Protein 3CJK (pdb70)

GO terms:
  GO:0032767 copper-dependent protein binding (F, IDA)
  GO:1903136 cuprous ion binding (F, IDA)
  GO:0005515 protein binding (F, IPI)
  GO:0006878 intracellular copper ion homeostasis (P, TAS)
  GO:0006979 response to oxidative stress (P, TAS)
  GO:0005829 cytosol (C, TAS)
  GO:0005507 copper ion binding (F, IDA)
  GO:0016531 copper chaperone activity (F, IDA)
  GO:0016530 metallochaperone activity (F, TAS)
  GO:0006825 copper ion transport (P, TAS)
  GO:0032767 copper-dependent protein binding (F, IPI)

Radius of gyration: 15.93 Å; Cα contacts (8 Å, |Δi|>4): 294; chains: 2; bounding box: 45×41×21 Å

B-factor: mean 28.74, std 8.45, range [13.74, 60.52]

Solvent-accessible surface area: 7713 Å² total; per-residue (Å²): 63,65,13,19,0,35,0,60,4,79,23,40,1,8,13,90,3,0,15,75,8,0,95,179,57,25,64,30,142,68,96,38,51,57,117,82,95,70,0,28,0,75,10,156,61,57,62,102,44,0,40,55,8,0,88,110,2,42,21,105,12,50,60,92,18,104,107,131,111,40,20,1,20,0,17,1,83,38,25,83,35,111,32,1,18,145,14,0,42,104,43,0,37,158,40,102,12,18,117,98,14,133,5,28,67,168,129,102,25,0,48,0,65,3,34,65,190,94,24,63,22,112,59,0,16,73,27,0,41,84,2,3,6,53,5,74,59,114,78,106,104,57,275

CATH classification: 3.30.70.100

Organism: Homo sapiens (NCBI:txid9606)

Nearest PDB structures (foldseek):
  1fe0-assembly1_A  TM=9.983E-01  e=3.049E-11  Homo sapiens
  2k1r-assembly1_B  TM=9.731E-01  e=1.392E-11  unclassified
  1tl5-assembly1_A  TM=9.036E-01  e=2.102E-08  Homo sapiens
  5vdf-assembly3_F  TM=8.982E-01  e=2.608E-05  Saccharomyces cerevisiae S288C
  5vdf-assembly6_C  TM=8.678E-01  e=5.014E-05  Saccharomyces cerevisiae S288C

Structure (mmCIF, N/CA/C/O backbone):
data_3CJK
#
_entry.id   3CJK
#
_cell.length_a   47.707
_cell.length_b   55.274
_cell.length_c   63.241
_cell.angle_alpha   90.00
_cell.angle_beta   90.00
_cell.angle_gamma   90.00
#
_symmetry.space_group_name_H-M   'P 21 21 21'
#
loop_
_entity.id
_entity.type
_entity.pdbx_description
1 polymer 'Copper transport protein ATOX1'
2 polymer 'Copper-transporting ATPase 1'
3 non-polymer 'CADMIUM ION'
4 water water
#
loop_
_atom_site.group_PDB
_atom_site.id
_atom_site.type_symbol
_atom_site.label_atom_id
_atom_site.label_alt_id
_atom_site.label_comp_id
_atom_site.label_asym_id
_atom_site.label_entity_id
_atom_site.label_seq_id
_atom_site.pdbx_PDB_ins_code
_atom_site.Cartn_x
_atom_site.Cartn_y
_atom_site.Cartn_z
_atom_site.occupancy
_atom_site.B_iso_or_equiv
_atom_site.auth_seq_id
_atom_site.auth_comp_id
_atom_site.auth_asym_id
_atom_site.auth_atom_id
_atom_site.pdbx_PDB_model_num
ATOM 1 N N . PRO A 1 1 ? 28.285 -10.006 -11.095 1.00 38.80 2 PRO A N 1
ATOM 2 C CA . PRO A 1 1 ? 28.182 -11.178 -10.233 1.00 38.85 2 PRO A CA 1
ATOM 3 C C . PRO A 1 1 ? 26.824 -11.821 -10.388 1.00 38.46 2 PRO A C 1
ATOM 4 O O . PRO A 1 1 ? 26.008 -11.294 -11.148 1.00 38.18 2 PRO A O 1
ATOM 8 N N . LYS A 1 2 ? 26.613 -12.913 -9.644 1.00 37.86 3 LYS A N 1
ATOM 9 C CA . LYS A 1 2 ? 25.316 -13.589 -9.518 1.00 37.49 3 LYS A CA 1
ATOM 10 C C . LYS A 1 2 ? 24.812 -13.722 -8.092 1.00 36.87 3 LYS A C 1
ATOM 11 O O . LYS A 1 2 ? 25.331 -14.508 -7.234 1.00 37.55 3 LYS A O 1
ATOM 17 N N . HIS A 1 3 ? 23.860 -12.822 -7.863 1.00 35.31 4 HIS A N 1
ATOM 18 C CA . HIS A 1 3 ? 23.317 -12.416 -6.610 1.00 33.91 4 HIS A CA 1
ATOM 19 C C . HIS A 1 3 ? 22.020 -13.241 -6.397 1.00 32.71 4 HIS A C 1
ATOM 20 O O . HIS A 1 3 ? 21.079 -13.114 -7.179 1.00 30.82 4 HIS A O 1
ATOM 27 N N . GLU A 1 4 ? 21.952 -14.020 -5.328 1.00 30.00 5 GLU A N 1
ATOM 28 C CA . GLU A 1 4 ? 20.696 -14.660 -4.971 1.00 27.65 5 GLU A CA 1
ATOM 29 C C . GLU A 1 4 ? 19.879 -13.797 -4.034 1.00 27.31 5 GLU A C 1
ATOM 30 O O . GLU A 1 4 ? 20.397 -13.327 -3.006 1.00 27.36 5 GLU A O 1
ATOM 36 N N . PHE A 1 5 ? 18.599 -13.625 -4.383 1.00 22.82 6 PHE A N 1
ATOM 37 C CA . PHE A 1 5 ? 17.583 -13.057 -3.532 1.00 23.05 6 PHE A CA 1
ATOM 38 C C . PHE A 1 5 ? 16.406 -13.908 -3.218 1.00 22.45 6 PHE A C 1
ATOM 39 O O . PHE A 1 5 ? 15.919 -14.784 -4.017 1.00 21.31 6 PHE A O 1
ATOM 47 N N . SER A 1 6 ? 15.830 -13.573 -2.082 1.00 20.64 7 SER A N 1
ATOM 48 C CA . SER A 1 6 ? 14.549 -14.060 -1.665 1.00 20.10 7 SER A CA 1
ATOM 49 C C . SER A 1 6 ? 13.416 -13.043 -2.039 1.00 20.88 7 SER A C 1
ATOM 50 O O . SER A 1 6 ? 13.526 -11.897 -1.673 1.00 19.89 7 SER A O 1
ATOM 53 N N . VAL A 1 7 ? 12.352 -13.467 -2.723 1.00 21.28 8 VAL A N 1
ATOM 54 C CA . VAL A 1 7 ? 11.186 -12.632 -2.972 1.00 22.35 8 VAL A CA 1
ATOM 55 C C . VAL A 1 7 ? 9.906 -13.397 -2.659 1.00 22.33 8 VAL A C 1
ATOM 56 O O . VAL A 1 7 ? 9.666 -14.518 -3.147 1.00 22.96 8 VAL A O 1
ATOM 60 N N . ASP A 1 8 ? 9.037 -12.779 -1.857 1.00 22.27 9 ASP A N 1
ATOM 61 C CA . ASP A 1 8 ? 7.749 -13.337 -1.543 1.00 23.61 9 ASP A CA 1
ATOM 62 C C . ASP A 1 8 ? 6.774 -13.407 -2.724 1.00 22.41 9 ASP A C 1
ATOM 63 O O . ASP A 1 8 ? 5.846 -12.561 -2.853 1.00 20.80 9 ASP A O 1
ATOM 68 N N . MET A 1 9 ? 7.011 -14.394 -3.582 1.00 23.03 10 MET A N 1
ATOM 69 C CA . MET A 1 9 ? 6.158 -14.589 -4.779 1.00 23.29 10 MET A CA 1
ATOM 70 C C . MET A 1 9 ? 5.236 -15.678 -4.452 1.00 23.16 10 MET A C 1
ATOM 71 O O . MET A 1 9 ? 5.570 -16.867 -4.266 1.00 20.06 10 MET A O 1
ATOM 76 N N . THR A 1 10 ? 4.020 -15.256 -4.440 1.00 25.75 11 THR A N 1
ATOM 77 C CA . THR A 1 10 ? 3.008 -16.004 -4.036 1.00 24.98 11 THR A CA 1
ATOM 78 C C . THR A 1 10 ? 2.447 -16.852 -5.158 1.00 26.87 11 THR A C 1
ATOM 79 O O . THR A 1 10 ? 2.007 -17.957 -4.878 1.00 29.13 11 THR A O 1
ATOM 83 N N . CYS A 1 11 ? 2.415 -16.340 -6.402 1.00 22.65 12 CYS A N 1
ATOM 84 C CA . CYS A 1 11 ? 1.743 -16.927 -7.514 1.00 20.57 12 CYS A CA 1
ATOM 85 C C . CYS A 1 11 ? 2.503 -16.593 -8.830 1.00 20.45 12 CYS A C 1
ATOM 86 O O . CYS A 1 11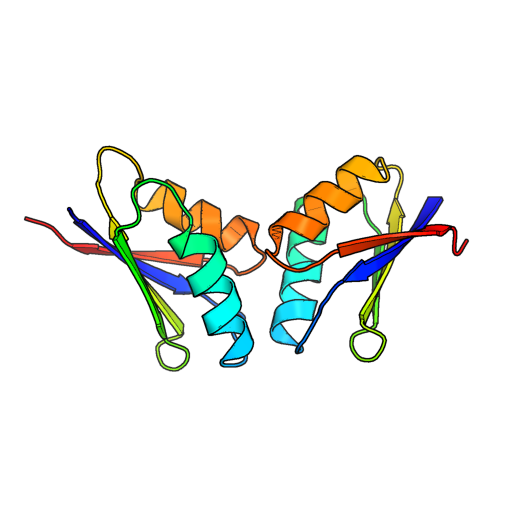 ? 3.455 -15.844 -8.791 1.00 21.43 12 CYS A O 1
ATOM 89 N N . GLY A 1 12 ? 2.022 -17.100 -9.971 1.00 21.59 13 GLY A N 1
ATOM 90 C CA . GLY A 1 12 ? 2.674 -16.830 -11.310 1.00 21.22 13 GLY A CA 1
ATOM 91 C C . GLY A 1 12 ? 2.563 -15.375 -11.713 1.00 22.07 13 GLY A C 1
ATOM 92 O O . GLY A 1 12 ? 3.443 -14.855 -12.406 1.00 22.16 13 GLY A O 1
ATOM 93 N N . GLY A 1 13 ? 1.488 -14.722 -11.282 1.00 21.55 14 GLY A N 1
ATOM 94 C CA . GLY A 1 13 ? 1.311 -13.294 -11.590 1.00 20.88 14 GLY A CA 1
ATOM 95 C C . GLY A 1 13 ? 2.433 -12.472 -10.941 1.00 20.43 14 GLY A C 1
ATOM 96 O O . GLY A 1 13 ? 3.031 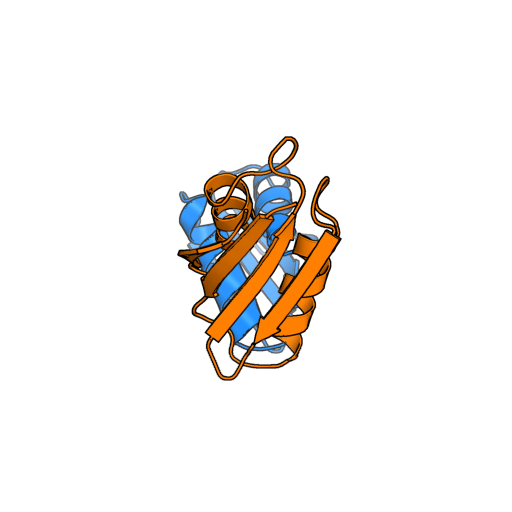-11.522 -11.564 1.00 19.74 14 GLY A O 1
ATOM 97 N N . CYS A 1 14 ? 2.695 -12.779 -9.684 1.00 19.01 15 CYS A N 1
ATOM 98 C CA . CYS A 1 14 ? 3.729 -12.055 -8.956 1.00 19.55 15 CYS A CA 1
ATOM 99 C C . CYS A 1 14 ? 5.109 -12.346 -9.572 1.00 18.07 15 CYS A C 1
ATOM 100 O O . CYS A 1 14 ? 5.945 -11.446 -9.693 1.00 17.26 15 CYS A O 1
ATOM 103 N N . ALA A 1 15 ? 5.366 -13.613 -9.922 1.00 17.60 16 ALA A N 1
ATOM 104 C CA . ALA A 1 15 ? 6.681 -13.996 -10.541 1.00 16.99 16 ALA A CA 1
ATOM 105 C C . ALA A 1 15 ? 6.873 -13.206 -11.849 1.00 18.16 16 ALA A C 1
ATOM 106 O O . ALA A 1 15 ? 7.984 -12.752 -12.205 1.00 17.54 16 ALA A O 1
ATOM 108 N N . GLU A 1 16 ? 5.774 -13.046 -12.604 1.00 18.70 17 GLU A N 1
ATOM 109 C CA . GLU A 1 16 ? 5.839 -12.301 -13.858 1.00 19.36 17 GLU A CA 1
ATOM 110 C C . GLU A 1 16 ? 6.118 -10.825 -13.635 1.00 19.26 17 GLU A C 1
ATOM 111 O O . GLU A 1 16 ? 6.921 -10.233 -14.406 1.00 20.45 17 GLU A O 1
ATOM 117 N N . ALA A 1 17 ? 5.562 -10.259 -12.555 1.00 16.49 18 ALA A N 1
ATOM 118 C CA . ALA A 1 17 ? 5.768 -8.879 -12.113 1.00 15.88 18 ALA A CA 1
ATOM 119 C C . ALA A 1 17 ? 7.273 -8.695 -11.830 1.00 17.38 18 ALA A C 1
ATOM 120 O O . ALA A 1 17 ? 7.898 -7.673 -12.223 1.00 16.95 18 ALA A O 1
ATOM 122 N N . VAL A 1 18 ? 7.873 -9.644 -11.13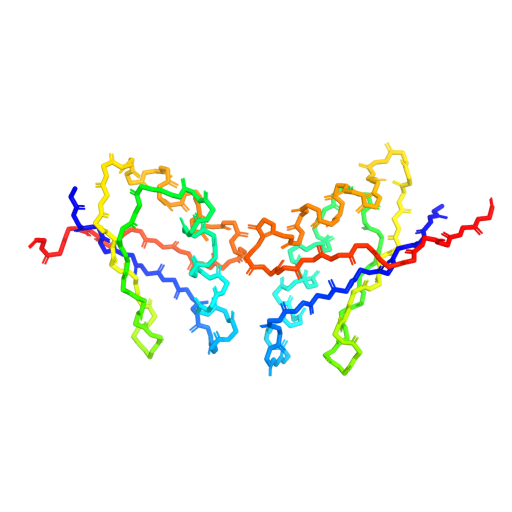7 1.00 16.44 19 VAL A N 1
ATOM 123 C CA . VAL A 1 18 ? 9.321 -9.578 -10.878 1.00 17.59 19 VAL A CA 1
ATOM 124 C C . VAL A 1 18 ? 10.104 -9.581 -12.194 1.00 18.38 19 VAL A C 1
ATOM 125 O O . VAL A 1 18 ? 11.080 -8.829 -12.355 1.00 20.36 19 VAL A O 1
ATOM 129 N N . SER A 1 19 ? 9.678 -10.413 -13.166 1.00 19.83 20 SER A N 1
ATOM 130 C CA . SER A 1 19 ? 10.299 -10.463 -14.489 1.00 21.85 20 SER A CA 1
ATOM 131 C C . SER A 1 19 ? 10.334 -9.065 -15.092 1.00 23.09 20 SER A C 1
ATOM 132 O O . SER A 1 19 ? 11.380 -8.614 -15.626 1.00 20.89 20 SER A O 1
ATOM 135 N N . ARG A 1 20 ? 9.176 -8.378 -15.011 1.00 21.96 21 ARG A N 1
ATOM 136 C CA . ARG A 1 20 ? 9.019 -7.067 -15.680 1.00 23.57 21 ARG A CA 1
ATOM 137 C C . ARG A 1 20 ? 9.804 -5.970 -14.982 1.00 24.13 21 ARG A C 1
ATOM 138 O O . ARG A 1 20 ? 10.376 -5.067 -15.671 1.00 25.85 21 ARG A O 1
ATOM 146 N N . VAL A 1 21 ? 9.806 -5.950 -13.649 1.00 20.56 22 VAL A N 1
ATOM 147 C CA . VAL A 1 21 ? 10.615 -4.917 -12.970 1.00 22.13 22 VAL A CA 1
ATOM 148 C C . VAL A 1 21 ? 12.099 -5.098 -13.327 1.00 22.06 22 VAL A C 1
ATOM 149 O O . VAL A 1 21 ? 12.821 -4.095 -13.533 1.00 23.57 22 VAL A O 1
ATOM 153 N N . LEU A 1 22 ? 12.553 -6.332 -13.430 1.00 22.78 23 LEU A N 1
ATOM 154 C CA . LEU A 1 22 ? 13.971 -6.570 -13.763 1.00 25.03 23 LEU A CA 1
ATOM 155 C C . LEU A 1 22 ? 14.222 -6.173 -15.197 1.00 28.17 23 LEU A C 1
ATOM 156 O O . LEU A 1 22 ? 15.266 -5.539 -15.539 1.00 28.80 23 LEU A O 1
ATOM 161 N N . ASN A 1 23 ? 13.318 -6.623 -16.067 1.00 29.37 24 ASN A N 1
ATOM 162 C CA . ASN A 1 23 ? 13.298 -6.127 -17.444 1.00 32.89 24 ASN A CA 1
ATOM 163 C C . ASN A 1 23 ? 13.409 -4.617 -17.638 1.00 32.63 24 ASN A C 1
ATOM 164 O O . ASN A 1 23 ? 14.216 -4.180 -18.483 1.00 33.98 24 ASN A O 1
ATOM 169 N N . LYS A 1 24 ? 12.572 -3.835 -16.947 1.00 31.37 25 LYS A N 1
ATOM 170 C CA . LYS A 1 24 ? 12.657 -2.406 -17.044 1.00 33.04 25 LYS A CA 1
ATOM 171 C C . LYS A 1 24 ? 14.070 -1.953 -16.697 1.00 34.16 25 LYS A C 1
ATOM 172 O O . LYS A 1 24 ? 14.637 -1.142 -17.441 1.00 34.51 25 LYS A O 1
ATOM 178 N N . LEU A 1 25 ? 14.599 -2.415 -15.551 1.00 31.85 26 LEU A N 1
ATOM 179 C CA . LEU A 1 25 ? 15.940 -1.998 -15.087 1.00 30.91 26 LEU A CA 1
ATOM 180 C C . LEU A 1 25 ? 16.982 -2.285 -16.166 1.00 31.89 26 LEU A C 1
ATOM 181 O O . LEU A 1 25 ? 17.848 -1.421 -16.471 1.00 31.95 26 LEU A O 1
ATOM 186 N N . GLY A 1 26 ? 16.910 -3.470 -16.784 1.00 31.03 27 GLY A N 1
ATOM 187 C CA . GLY A 1 26 ? 17.853 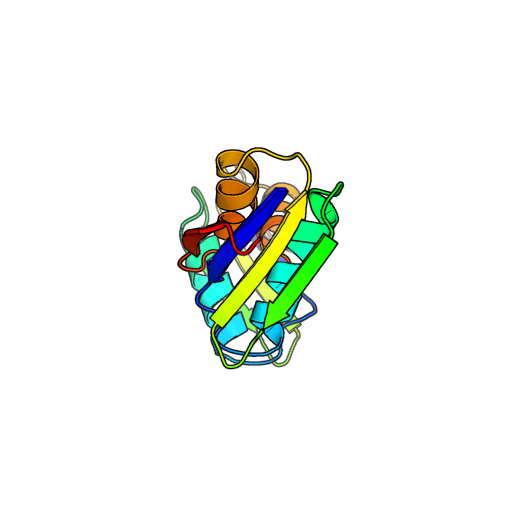-3.824 -17.833 1.00 30.96 27 GLY A CA 1
ATOM 188 C C . GLY A 1 26 ? 19.262 -4.112 -17.291 1.00 30.00 27 GLY A C 1
ATOM 189 O O . GLY A 1 26 ? 19.506 -3.960 -16.115 1.00 30.61 27 GLY A O 1
ATOM 190 N N . GLY A 1 27 ? 20.136 -4.600 -18.165 1.00 30.22 28 GLY A N 1
ATOM 191 C CA . GLY A 1 27 ? 21.462 -5.078 -17.764 1.00 29.91 28 GLY A CA 1
ATOM 192 C C . GLY A 1 27 ? 21.398 -6.186 -16.708 1.00 29.65 28 GLY A C 1
ATOM 193 O O . GLY A 1 27 ? 22.258 -6.267 -15.796 1.00 28.84 28 GLY A O 1
ATOM 194 N N . VAL A 1 28 ? 20.374 -7.051 -16.797 1.00 27.20 29 VAL A N 1
ATOM 195 C CA . VAL A 1 28 ? 20.251 -8.196 -15.829 1.00 26.00 29 VAL A CA 1
ATOM 196 C C . VAL A 1 28 ? 19.948 -9.492 -16.566 1.00 25.91 29 VAL A C 1
ATOM 197 O O . VAL A 1 28 ? 19.271 -9.470 -17.570 1.00 26.53 29 VAL A O 1
ATOM 201 N N . LYS A 1 29 ? 20.435 -10.624 -16.071 1.00 25.09 30 LYS A N 1
ATOM 202 C CA . LYS A 1 29 ? 20.025 -11.913 -16.639 1.00 25.98 30 LYS A CA 1
ATOM 203 C C . LYS A 1 29 ? 19.467 -12.584 -15.383 1.00 24.54 30 LYS A C 1
ATOM 204 O O . LYS A 1 29 ? 20.101 -12.500 -14.345 1.00 25.92 30 LYS A O 1
ATOM 210 N N . TYR A 1 30 ? 18.266 -13.148 -15.450 1.00 23.52 31 TYR A N 1
ATOM 211 C CA . TYR A 1 30 ? 17.655 -13.665 -14.208 1.00 21.25 31 TYR A CA 1
ATOM 212 C C . TYR A 1 30 ? 16.997 -15.029 -14.392 1.00 21.67 31 TYR A C 1
ATOM 213 O O . TYR A 1 30 ? 16.693 -15.461 -15.514 1.00 20.43 31 TYR A O 1
ATOM 222 N N . ASP A 1 31 ? 16.848 -15.709 -13.248 1.00 20.83 32 ASP A N 1
ATOM 223 C CA . ASP A 1 31 ? 16.097 -16.974 -13.181 1.00 21.67 32 ASP A CA 1
ATOM 224 C C . ASP A 1 31 ? 15.279 -16.906 -11.927 1.00 19.90 32 ASP A C 1
ATOM 225 O O . ASP A 1 31 ? 15.841 -16.819 -10.787 1.00 20.74 32 ASP A O 1
ATOM 230 N N . ILE A 1 32 ? 13.960 -16.852 -12.111 1.00 17.94 33 ILE A N 1
ATOM 231 C CA . ILE A 1 32 ? 13.057 -16.701 -11.014 1.00 18.33 33 ILE A CA 1
ATOM 232 C C . ILE A 1 32 ? 12.576 -18.090 -10.723 1.00 18.18 33 ILE A C 1
ATOM 233 O O . ILE A 1 32 ? 12.098 -18.757 -11.645 1.00 17.13 33 ILE A O 1
ATOM 238 N N . ASP A 1 33 ? 12.733 -18.527 -9.486 1.00 16.78 34 ASP A N 1
ATOM 239 C CA . ASP A 1 33 ? 12.273 -19.915 -9.113 1.00 17.41 34 ASP A CA 1
ATOM 240 C C . ASP A 1 33 ? 11.024 -19.692 -8.217 1.00 16.86 34 ASP A C 1
ATOM 241 O O . ASP A 1 33 ? 11.092 -19.159 -7.064 1.00 17.01 34 ASP A O 1
ATOM 246 N N . LEU A 1 34 ? 9.842 -19.938 -8.787 1.00 15.89 35 LEU A N 1
ATOM 247 C CA . LEU A 1 34 ? 8.613 -19.604 -8.109 1.00 17.23 35 LEU A CA 1
ATOM 248 C C . LEU A 1 34 ? 8.331 -20.472 -6.868 1.00 19.40 35 LEU A C 1
ATOM 249 O O . LEU A 1 34 ? 8.037 -19.951 -5.790 1.00 19.73 35 LEU A O 1
ATOM 254 N N . PRO A 1 35 ? 8.404 -21.779 -7.012 1.00 19.05 36 PRO A N 1
ATOM 255 C CA . PRO A 1 35 ? 8.154 -22.630 -5.812 1.00 20.84 36 PRO A CA 1
ATOM 256 C C . PRO A 1 35 ? 9.173 -22.335 -4.631 1.00 21.28 36 PRO A C 1
ATOM 257 O O . PRO A 1 35 ? 8.812 -22.414 -3.463 1.00 23.68 36 PRO A O 1
ATOM 261 N N . ASN A 1 36 ? 10.425 -22.047 -4.916 1.00 20.89 37 ASN A N 1
ATOM 262 C CA . ASN A 1 36 ? 11.388 -21.792 -3.834 1.00 22.01 37 ASN A CA 1
ATOM 263 C C . ASN A 1 36 ? 11.465 -20.288 -3.458 1.00 21.45 37 ASN A C 1
ATOM 264 O O . ASN A 1 36 ? 12.273 -19.880 -2.588 1.00 22.15 37 ASN A O 1
ATOM 269 N N . LYS A 1 37 ? 10.653 -19.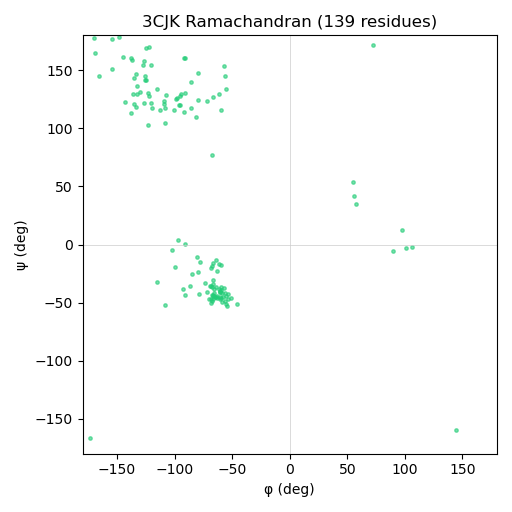461 -4.140 1.00 20.35 38 LYS A N 1
ATOM 270 C CA . LYS A 1 37 ? 10.545 -18.026 -3.779 1.00 20.25 38 LYS A CA 1
ATOM 271 C C . LYS A 1 37 ? 11.929 -17.381 -3.800 1.00 20.51 38 LYS A C 1
ATOM 272 O O . LYS A 1 37 ? 12.247 -16.578 -2.923 1.00 19.53 38 LYS A O 1
ATOM 278 N N . LYS A 1 38 ? 12.719 -17.734 -4.831 1.00 19.07 39 LYS A N 1
ATOM 279 C CA . LYS A 1 38 ? 14.036 -17.174 -5.066 1.00 20.84 39 LYS A CA 1
ATOM 280 C C . LYS A 1 38 ? 14.220 -16.610 -6.483 1.00 20.88 39 LYS A C 1
ATOM 281 O O . LYS A 1 38 ? 13.515 -16.970 -7.439 1.00 19.04 39 LYS A O 1
ATOM 287 N N . VAL A 1 39 ? 15.179 -15.720 -6.613 1.00 19.24 40 VAL A N 1
ATOM 288 C CA . VAL A 1 39 ? 15.532 -15.074 -7.875 1.00 19.44 40 VAL A CA 1
ATOM 289 C C . VAL A 1 39 ? 17.047 -14.903 -7.916 1.00 19.63 40 VAL A C 1
ATOM 290 O O . VAL A 1 39 ? 17.655 -14.376 -6.958 1.00 20.35 40 VAL A O 1
ATOM 294 N N . CYS A 1 40 ? 17.652 -15.459 -8.933 1.00 20.59 41 CYS A N 1
ATOM 295 C CA . CYS A 1 40 ? 19.091 -15.397 -9.099 1.00 22.42 41 CYS A CA 1
ATOM 296 C C . CYS A 1 40 ? 19.348 -14.434 -10.233 1.00 22.84 41 CYS A C 1
ATOM 297 O O . CYS A 1 40 ? 18.770 -14.586 -11.328 1.00 22.95 41 CYS A O 1
ATOM 300 N N . ILE A 1 41 ? 20.234 -13.453 -9.987 1.00 24.20 42 ILE A N 1
ATOM 301 C CA . ILE A 1 41 ? 20.542 -12.398 -10.961 1.00 25.22 42 ILE A CA 1
ATOM 302 C C . ILE A 1 41 ? 22.045 -12.240 -11.284 1.00 27.87 42 ILE A C 1
ATOM 303 O O . ILE A 1 41 ? 22.888 -12.057 -10.393 1.00 27.90 42 ILE A O 1
ATOM 308 N N . GLU A 1 42 ? 22.362 -12.390 -12.557 1.00 29.45 43 GLU A N 1
ATOM 309 C CA . GLU A 1 42 ? 23.666 -12.075 -13.084 1.00 32.20 43 GLU A CA 1
ATOM 310 C C . GLU A 1 42 ? 23.627 -10.672 -13.642 1.00 32.07 43 GLU A C 1
ATOM 311 O O . GLU A 1 42 ? 22.838 -10.390 -14.530 1.00 32.32 43 GLU A O 1
ATOM 317 N N . SER A 1 43 ? 24.466 -9.786 -13.105 1.00 31.96 44 SER A N 1
ATOM 318 C CA . SER A 1 43 ? 24.418 -8.364 -13.455 1.00 31.12 44 SER A CA 1
ATOM 319 C C . SER A 1 43 ? 25.625 -7.626 -12.909 1.00 33.12 44 SER A C 1
ATOM 320 O O . SER A 1 43 ? 26.315 -8.107 -12.005 1.00 32.04 44 SER A O 1
ATOM 323 N N . GLU A 1 44 ? 25.852 -6.426 -13.410 1.00 33.85 45 GLU A N 1
ATOM 324 C CA . GLU A 1 44 ? 26.896 -5.616 -12.780 1.00 36.34 45 GLU A CA 1
ATOM 325 C C . GLU A 1 44 ? 26.305 -4.557 -11.891 1.00 36.33 45 GLU A C 1
ATOM 326 O O . GLU A 1 44 ? 27.020 -3.826 -11.178 1.00 37.14 45 GLU A O 1
ATOM 332 N N . HIS A 1 45 ? 24.974 -4.467 -11.896 1.00 35.89 46 HIS A N 1
ATOM 333 C CA . HIS A 1 45 ? 24.320 -3.604 -10.946 1.00 35.87 46 HIS A CA 1
ATOM 334 C C . HIS A 1 45 ? 24.648 -3.914 -9.486 1.00 37.09 46 HIS A C 1
ATOM 335 O O . HIS A 1 45 ? 24.890 -5.080 -9.105 1.00 36.55 46 HIS A O 1
ATOM 342 N N . SER A 1 46 ? 24.546 -2.869 -8.654 1.00 37.03 47 SER A N 1
ATOM 343 C CA . SER A 1 46 ? 24.733 -2.940 -7.212 1.00 37.72 47 SER A CA 1
ATOM 344 C C . SER A 1 46 ? 23.773 -3.969 -6.637 1.00 38.40 47 SER A C 1
ATOM 345 O O . SER A 1 46 ? 22.615 -4.075 -7.097 1.00 38.12 47 SER A O 1
ATOM 348 N N . MET A 1 47 ? 24.188 -4.696 -5.608 1.00 38.00 48 MET A N 1
ATOM 349 C CA . MET A 1 47 ? 23.155 -5.421 -4.861 1.00 38.47 48 MET A CA 1
ATOM 350 C C . MET A 1 47 ? 22.052 -4.402 -4.509 1.00 38.57 48 MET A C 1
ATOM 351 O O . MET A 1 47 ? 20.859 -4.663 -4.760 1.00 36.58 48 MET A O 1
ATOM 356 N N . ASP A 1 48 ? 22.433 -3.216 -4.012 1.00 37.11 49 ASP A N 1
ATOM 357 C CA . ASP A 1 48 ? 21.401 -2.234 -3.625 1.00 36.71 49 ASP A CA 1
ATOM 358 C C . ASP A 1 48 ? 20.471 -1.764 -4.774 1.00 35.04 49 ASP A C 1
ATOM 359 O O . ASP A 1 48 ? 19.263 -1.637 -4.565 1.00 35.01 49 ASP A O 1
ATOM 364 N N . THR A 1 49 ? 21.001 -1.535 -5.964 1.00 32.83 50 THR A N 1
ATOM 365 C CA . THR A 1 49 ? 20.128 -1.252 -7.121 1.00 32.01 50 THR A CA 1
ATOM 366 C C . THR A 1 49 ? 19.190 -2.462 -7.292 1.00 31.03 50 THR A C 1
ATOM 367 O O . THR A 1 49 ? 17.948 -2.310 -7.337 1.00 27.73 50 THR A O 1
ATOM 371 N N . LEU A 1 50 ? 19.774 -3.665 -7.305 1.00 28.24 51 LEU A N 1
ATOM 372 C CA . LEU A 1 50 ? 18.944 -4.859 -7.543 1.00 27.82 51 LEU A CA 1
ATOM 373 C C . LEU A 1 50 ? 17.867 -4.987 -6.485 1.00 27.26 51 LEU A C 1
ATOM 374 O O . LEU A 1 50 ? 16.691 -5.251 -6.804 1.00 26.86 51 LEU A O 1
ATOM 379 N N . LEU A 1 51 ? 18.230 -4.823 -5.217 1.00 27.17 52 LEU A N 1
ATOM 380 C CA . LEU A 1 51 ? 17.279 -4.842 -4.141 1.00 29.09 52 LEU A CA 1
ATOM 381 C C . LEU A 1 51 ? 16.145 -3.782 -4.244 1.00 30.01 52 LEU A C 1
ATOM 382 O O . LEU A 1 51 ? 14.957 -4.074 -3.989 1.00 28.44 52 LEU A O 1
ATOM 387 N N . ALA A 1 52 ? 16.513 -2.542 -4.577 1.00 28.51 53 ALA A N 1
ATOM 388 C CA . ALA A 1 52 ? 15.494 -1.466 -4.695 1.00 28.52 53 ALA A CA 1
ATOM 389 C C . ALA A 1 52 ? 14.526 -1.816 -5.816 1.00 25.77 53 ALA A C 1
ATOM 390 O O . ALA A 1 52 ? 13.318 -1.636 -5.651 1.00 25.82 53 ALA A O 1
ATOM 392 N N . THR A 1 53 ? 15.083 -2.270 -6.930 1.00 25.41 54 THR A N 1
ATOM 393 C CA . THR A 1 53 ? 14.328 -2.740 -8.141 1.00 24.60 54 THR A CA 1
ATOM 394 C C . THR A 1 53 ? 13.320 -3.831 -7.771 1.00 24.51 54 THR A C 1
ATOM 395 O O . THR A 1 53 ? 12.131 -3.738 -8.108 1.00 21.15 54 THR A O 1
ATOM 399 N N . LEU A 1 54 ? 13.796 -4.879 -7.093 1.00 22.14 55 LEU A N 1
ATOM 400 C CA . LEU A 1 54 ? 12.881 -5.909 -6.710 1.00 22.45 55 LEU A CA 1
ATOM 401 C C . LEU A 1 54 ? 11.824 -5.448 -5.734 1.00 21.36 55 LEU A C 1
ATOM 402 O O . LEU A 1 54 ? 10.703 -5.838 -5.867 1.00 22.35 55 LEU A O 1
ATOM 407 N N . LYS A 1 55 ? 12.128 -4.547 -4.778 1.00 21.49 56 LYS A N 1
ATOM 408 C CA . LYS A 1 55 ? 11.140 -4.063 -3.867 1.00 21.67 56 LYS A CA 1
ATOM 409 C C . LYS A 1 55 ? 10.003 -3.203 -4.491 1.00 20.29 56 LYS A C 1
ATOM 410 O O . LYS A 1 55 ? 9.010 -2.963 -3.848 1.00 21.45 56 LYS A O 1
ATOM 416 N N . LYS A 1 56 ? 10.196 -2.725 -5.681 1.00 21.14 57 LYS A N 1
ATOM 417 C CA . LYS A 1 56 ? 9.114 -1.976 -6.351 1.00 21.52 57 LYS A CA 1
ATOM 418 C C . LYS A 1 56 ? 7.895 -2.846 -6.636 1.00 21.99 57 LYS A C 1
ATOM 419 O O . LYS A 1 56 ? 6.812 -2.323 -6.929 1.00 20.99 57 LYS A O 1
ATOM 425 N N . THR A 1 57 ? 8.056 -4.161 -6.513 1.00 20.45 58 THR A N 1
ATOM 426 C CA . THR A 1 57 ? 6.871 -5.009 -6.610 1.00 20.43 58 THR A CA 1
ATOM 427 C C . THR A 1 57 ? 5.937 -4.830 -5.439 1.00 19.53 58 THR A C 1
ATOM 428 O O . THR A 1 57 ? 4.786 -5.242 -5.523 1.00 21.09 58 THR A O 1
ATOM 432 N N . GLY A 1 58 ? 6.405 -4.303 -4.299 1.00 20.57 59 GLY A N 1
ATOM 433 C CA . GLY A 1 58 ? 5.575 -4.303 -3.072 1.00 21.34 59 GLY A CA 1
ATOM 434 C C . GLY A 1 58 ? 5.746 -5.536 -2.193 1.00 22.47 59 GLY A C 1
ATOM 435 O O . GLY A 1 58 ? 5.169 -5.627 -1.100 1.00 22.68 59 GLY A O 1
ATOM 436 N N . LYS A 1 59 ? 6.514 -6.491 -2.684 1.00 22.34 60 LYS A N 1
ATOM 437 C CA . LYS A 1 59 ? 6.733 -7.773 -1.989 1.00 22.69 60 LYS A CA 1
ATOM 438 C C . LYS A 1 59 ? 7.950 -7.692 -1.090 1.00 23.84 60 LYS A C 1
ATOM 439 O O . LYS A 1 59 ? 8.853 -6.884 -1.305 1.00 24.64 60 LYS A O 1
ATOM 445 N N . THR A 1 60 ? 7.992 -8.622 -0.135 1.00 25.85 61 THR A N 1
ATOM 446 C CA . THR A 1 60 ? 9.149 -8.776 0.760 1.00 28.28 61 THR A CA 1
ATOM 447 C C . THR A 1 60 ? 10.341 -9.374 0.030 1.00 29.02 61 THR A C 1
ATOM 448 O O . THR A 1 60 ? 10.231 -10.466 -0.516 1.00 27.48 61 THR A O 1
ATOM 452 N N . VAL A 1 61 ? 11.493 -8.689 0.044 1.00 27.87 62 VAL A N 1
ATOM 453 C CA . VAL A 1 61 ? 12.663 -9.121 -0.650 1.00 27.50 62 VAL A CA 1
ATOM 454 C C . VAL A 1 61 ? 13.746 -9.117 0.386 1.00 30.55 62 VAL A C 1
ATOM 455 O O . VAL A 1 61 ? 13.648 -8.320 1.342 1.00 30.78 62 VAL A O 1
ATOM 459 N N . SER A 1 62 ? 14.763 -9.952 0.169 1.00 30.93 63 SER A N 1
ATOM 460 C CA . SER A 1 62 ? 16.116 -9.830 0.823 1.00 32.23 63 SER A CA 1
ATOM 461 C C . SER A 1 62 ? 17.242 -10.457 0.018 1.00 32.24 63 SER A C 1
ATOM 462 O O . SER A 1 62 ? 17.002 -11.433 -0.756 1.00 29.48 63 SER A O 1
ATOM 465 N N . TYR A 1 63 ? 18.459 -9.901 0.186 1.00 31.10 64 TYR A N 1
ATOM 466 C CA . TYR A 1 63 ? 19.676 -10.425 -0.424 1.00 31.97 64 TYR A CA 1
ATOM 467 C C . TYR A 1 63 ? 20.153 -11.617 0.418 1.00 31.68 64 TYR A C 1
ATOM 468 O O . TYR A 1 63 ? 20.276 -11.563 1.658 1.00 32.46 64 TYR A O 1
ATOM 477 N N . LEU A 1 64 ? 20.308 -12.731 -0.247 1.00 30.49 65 LEU A N 1
ATOM 478 C CA . LEU A 1 64 ? 20.716 -13.929 0.444 1.00 29.68 65 LEU A CA 1
ATOM 479 C C . LEU A 1 64 ? 22.213 -13.989 0.404 1.00 30.53 65 LEU A C 1
ATOM 480 O O . LEU A 1 64 ? 22.811 -14.306 1.400 1.00 32.40 65 LEU A O 1
ATOM 485 N N . GLY A 1 65 ? 22.789 -13.693 -0.766 1.00 31.61 66 GLY A N 1
ATOM 486 C CA . GLY A 1 65 ? 24.217 -13.626 -1.040 1.00 34.11 66 GLY A CA 1
ATOM 487 C C . GLY A 1 65 ? 24.572 -14.109 -2.437 1.00 35.25 66 GLY A C 1
ATOM 488 O O . GLY A 1 65 ? 23.716 -14.149 -3.314 1.00 33.41 66 GLY A O 1
ATOM 489 N N . LEU A 1 66 ? 25.828 -14.479 -2.625 1.00 36.71 67 LEU A N 1
ATOM 490 C CA . LEU A 1 66 ? 26.374 -14.930 -3.895 1.00 39.53 67 LEU A CA 1
ATOM 491 C C . LEU A 1 66 ? 25.999 -16.375 -4.127 1.00 41.01 67 LEU A C 1
ATOM 492 O O . LEU A 1 66 ? 25.871 -17.127 -3.174 1.00 40.53 67 LEU A O 1
ATOM 497 N N . GLU A 1 67 ? 25.810 -16.776 -5.375 1.00 43.12 68 GLU A N 1
ATOM 498 C CA . GLU A 1 67 ? 25.413 -18.154 -5.683 1.00 47.57 68 GLU A CA 1
ATOM 499 C C . GLU A 1 67 ? 26.560 -19.183 -5.987 1.00 49.52 68 GLU A C 1
ATOM 500 O O . GLU A 1 67 ? 26.399 -20.337 -5.564 1.00 50.84 68 GLU A O 1
ATOM 506 N N . ILE A 1 68 ? 27.677 -18.879 -6.699 1.00 51.63 69 ILE A N 1
ATOM 507 C CA . ILE A 1 68 ? 27.942 -17.764 -7.654 1.00 52.79 69 ILE A CA 1
ATOM 508 C C . ILE A 1 68 ? 28.707 -18.225 -8.910 1.00 53.01 69 ILE A C 1
ATOM 509 O O . ILE A 1 68 ? 28.897 -19.419 -9.133 1.00 54.04 69 ILE A O 1
ATOM 514 N N . VAL B 2 1 ? -12.291 15.516 -5.435 1.00 43.08 3 VAL B N 1
ATOM 515 C CA . VAL B 2 1 ? -11.704 14.270 -5.977 1.00 41.88 3 VAL B CA 1
ATOM 516 C C . VAL B 2 1 ? -12.197 13.913 -7.395 1.00 40.53 3 VAL B C 1
ATOM 517 O O . VAL B 2 1 ? -13.272 14.333 -7.856 1.00 40.84 3 VAL B O 1
ATOM 521 N N . ASN B 2 2 ? -11.368 13.118 -8.052 1.00 37.38 4 ASN B N 1
ATOM 522 C CA . ASN B 2 2 ? -11.638 12.551 -9.361 1.00 34.28 4 ASN B CA 1
ATOM 523 C C . ASN B 2 2 ? -11.506 11.038 -9.275 1.00 30.76 4 ASN B C 1
ATOM 524 O O . ASN B 2 2 ? -11.009 10.498 -8.281 1.00 29.99 4 ASN B O 1
ATOM 529 N N . SER B 2 3 ? -11.927 10.346 -10.321 1.00 26.95 5 SER B N 1
ATOM 530 C CA . SER B 2 3 ? -11.776 8.880 -10.377 1.00 24.45 5 SER B CA 1
ATOM 531 C C . SER B 2 3 ? -11.022 8.528 -11.671 1.00 21.88 5 SER B C 1
ATOM 532 O O . SER B 2 3 ? -11.234 9.213 -12.698 1.00 19.11 5 SER B O 1
ATOM 535 N N . VAL B 2 4 ? -10.124 7.533 -11.632 1.00 20.32 6 VAL B N 1
ATOM 536 C CA . VAL B 2 4 ? -9.570 7.015 -12.870 1.00 18.50 6 VAL B CA 1
ATOM 537 C C . VAL B 2 4 ? -9.748 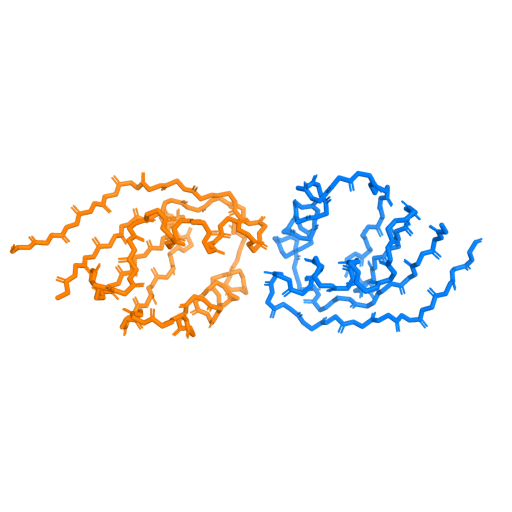5.520 -12.965 1.00 18.02 6 VAL B C 1
ATOM 538 O O . VAL B 2 4 ? -9.609 4.829 -11.962 1.00 19.64 6 VAL B O 1
ATOM 542 N N . THR B 2 5 ? -10.041 5.014 -14.155 1.00 18.05 7 THR B N 1
ATOM 543 C CA . THR B 2 5 ? -10.063 3.581 -14.377 1.00 17.99 7 THR B CA 1
ATOM 544 C C . THR B 2 5 ? -8.868 3.192 -15.239 1.00 17.72 7 THR B C 1
ATOM 545 O O . THR B 2 5 ? -8.651 3.789 -16.296 1.00 16.19 7 THR B O 1
ATOM 549 N N . ILE B 2 6 ? -8.018 2.323 -14.704 1.00 16.36 8 ILE B N 1
ATOM 550 C CA . ILE B 2 6 ? -6.803 1.948 -15.376 1.00 15.34 8 ILE B CA 1
ATOM 551 C C . ILE B 2 6 ? -6.854 0.477 -15.722 1.00 15.91 8 ILE B C 1
ATOM 552 O O . ILE B 2 6 ? -7.118 -0.356 -14.804 1.00 16.91 8 ILE B O 1
ATOM 557 N N . SER B 2 7 ? -6.494 0.127 -16.951 1.00 16.99 9 SER B N 1
ATOM 558 C CA . SER B 2 7 ? -6.601 -1.322 -17.320 1.00 20.13 9 SER B CA 1
ATOM 559 C C . SER B 2 7 ? -5.297 -1.960 -16.847 1.00 19.95 9 SER B C 1
ATOM 560 O O . SER B 2 7 ? -4.223 -1.337 -16.947 1.00 19.78 9 SER B O 1
ATOM 563 N N . VAL B 2 8 ? -5.380 -3.158 -16.295 1.00 18.81 10 VAL B N 1
ATOM 564 C CA . VAL B 2 8 ? -4.113 -3.738 -15.790 1.00 18.48 10 VAL B CA 1
ATOM 565 C C . VAL B 2 8 ? -4.025 -5.177 -16.262 1.00 20.23 10 VAL B C 1
ATOM 566 O O . VAL B 2 8 ? -4.832 -5.980 -15.836 1.00 21.25 10 VAL B O 1
ATOM 570 N N . GLU B 2 9 ? -3.027 -5.504 -17.048 1.00 22.67 11 GLU B N 1
ATOM 571 C CA . GLU B 2 9 ? -2.814 -6.920 -17.391 1.00 27.82 11 GLU B CA 1
ATOM 572 C C . GLU B 2 9 ? -1.864 -7.651 -16.469 1.00 27.58 11 GLU B C 1
ATOM 573 O O . GLU B 2 9 ? -1.072 -7.036 -15.786 1.00 29.34 11 GLU B O 1
ATOM 579 N N . GLY B 2 10 ? -1.947 -8.968 -16.471 1.00 29.41 12 GLY B N 1
ATOM 580 C CA . GLY B 2 10 ? -0.981 -9.719 -15.746 1.00 30.14 12 GLY B CA 1
ATOM 581 C C . GLY B 2 10 ? -1.476 -10.214 -14.399 1.00 30.67 12 GLY B C 1
ATOM 582 O O . GLY B 2 10 ? -0.770 -10.946 -13.737 1.00 31.53 12 GLY B O 1
ATOM 583 N N . MET B 2 11 ? -2.702 -9.853 -14.026 1.00 31.76 13 MET B N 1
ATOM 584 C CA . MET B 2 11 ? -3.312 -10.310 -12.752 1.00 31.35 13 MET B CA 1
ATOM 585 C C . MET B 2 11 ? -3.967 -11.654 -12.989 1.00 32.07 13 MET B C 1
ATOM 586 O O . MET B 2 11 ? -4.871 -11.825 -13.824 1.00 32.25 13 MET B O 1
ATOM 591 N N . THR B 2 12 ? -3.435 -12.612 -12.274 1.00 32.64 14 THR B N 1
ATOM 592 C CA . THR B 2 12 ? -3.804 -13.985 -12.459 1.00 30.77 14 THR B CA 1
ATOM 593 C C . THR B 2 12 ? -4.806 -14.388 -11.387 1.00 31.44 14 THR B C 1
ATOM 594 O O . THR B 2 12 ? -5.465 -15.453 -11.517 1.00 33.33 14 THR B O 1
ATOM 598 N N . CYS B 2 13 ? -4.856 -13.616 -10.302 1.00 30.38 15 CYS B N 1
ATOM 599 C CA . CYS B 2 13 ? -5.621 -14.002 -9.088 1.00 28.56 15 CYS B CA 1
ATOM 600 C C . CYS B 2 13 ? -5.787 -12.908 -7.976 1.00 27.95 15 CYS B C 1
ATOM 601 O O . CYS B 2 13 ? -5.251 -11.829 -8.066 1.00 27.00 15 C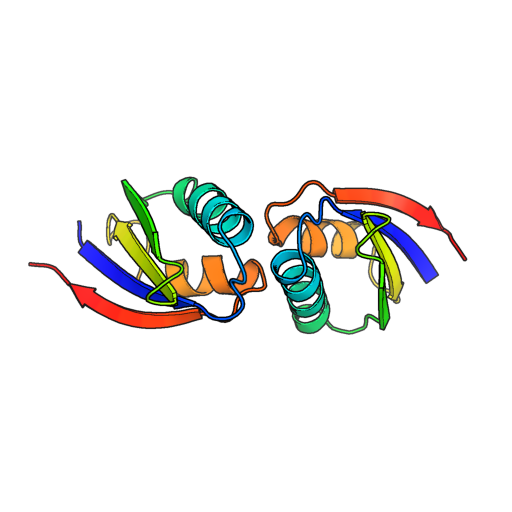YS B O 1
ATOM 604 N N . ASN B 2 14 ? -6.513 -13.237 -6.907 1.00 27.10 16 ASN B N 1
ATOM 605 C CA . ASN B 2 14 ? -6.744 -12.311 -5.812 1.00 26.88 16 ASN B CA 1
ATOM 606 C C . ASN B 2 14 ? -5.484 -11.868 -5.047 1.00 24.71 16 ASN B C 1
ATOM 607 O O . ASN B 2 14 ? -5.482 -10.846 -4.397 1.00 24.21 16 ASN B O 1
ATOM 612 N N . SER B 2 15 ? -4.426 -12.634 -5.097 1.00 24.56 17 SER B N 1
ATOM 613 C CA . SER B 2 15 ? -3.194 -12.144 -4.509 1.00 24.91 17 SER B CA 1
ATOM 614 C C . SER B 2 15 ? -2.612 -10.961 -5.355 1.00 23.01 17 SER B C 1
ATOM 615 O O . SER B 2 15 ? -2.097 -10.046 -4.796 1.00 23.83 17 SER B O 1
ATOM 618 N N . CYS B 2 16 ? -2.761 -11.020 -6.667 1.00 24.16 18 CYS B N 1
ATOM 619 C CA . CYS B 2 16 ? -2.415 -9.860 -7.545 1.00 22.09 18 CYS B CA 1
ATOM 620 C C . CYS B 2 16 ? -3.244 -8.648 -7.207 1.00 23.20 18 CYS B C 1
ATOM 621 O O . CYS B 2 16 ? -2.743 -7.526 -6.967 1.00 21.43 18 CYS B O 1
ATOM 624 N N . VAL B 2 17 ? -4.543 -8.862 -7.067 1.00 21.68 19 VAL B N 1
ATOM 625 C CA . VAL B 2 17 ? -5.465 -7.805 -6.716 1.00 22.64 19 VAL B CA 1
ATOM 626 C C . VAL B 2 17 ? -5.042 -7.154 -5.434 1.00 23.20 19 VAL B C 1
ATOM 627 O O . VAL B 2 17 ? -5.012 -5.944 -5.324 1.00 23.44 19 VAL B O 1
ATOM 631 N N . TRP B 2 18 ? -4.754 -7.971 -4.413 1.00 22.16 20 TRP B N 1
ATOM 632 C CA . TRP B 2 18 ? -4.429 -7.459 -3.086 1.00 21.88 20 TRP B CA 1
ATOM 633 C C . TRP B 2 18 ? -3.109 -6.664 -3.054 1.00 21.52 20 TRP B C 1
ATOM 634 O O . TRP B 2 18 ? -2.996 -5.622 -2.401 1.00 20.68 20 TRP B O 1
ATOM 645 N N . THR B 2 19 ? -2.140 -7.163 -3.815 1.00 21.71 21 THR B N 1
ATOM 646 C CA . THR B 2 19 ? -0.784 -6.629 -3.849 1.00 22.77 21 THR B CA 1
ATOM 647 C C . THR B 2 19 ? -0.922 -5.203 -4.431 1.00 23.15 21 THR B C 1
ATOM 648 O O . THR B 2 19 ? -0.392 -4.260 -3.876 1.00 23.37 21 THR B O 1
ATOM 652 N N . ILE B 2 20 ? -1.710 -5.088 -5.512 1.00 22.66 22 ILE B N 1
ATOM 653 C CA . ILE B 2 20 ? -1.932 -3.747 -6.137 1.00 20.77 22 ILE B CA 1
ATOM 654 C C . ILE B 2 20 ? -2.748 -2.840 -5.220 1.00 21.28 22 ILE B C 1
ATOM 655 O O . ILE B 2 20 ? -2.379 -1.705 -4.976 1.00 21.20 22 ILE B O 1
ATOM 660 N N . GLU B 2 21 ? -3.847 -3.334 -4.658 1.00 19.51 23 GLU B N 1
ATOM 661 C CA . GLU B 2 21 ? -4.677 -2.514 -3.810 1.00 22.38 23 GLU B CA 1
ATOM 662 C C . GLU B 2 21 ? -3.888 -1.996 -2.645 1.00 23.95 23 GLU B C 1
ATOM 663 O O . GLU B 2 21 ? -4.029 -0.808 -2.294 1.00 24.32 23 GLU B O 1
ATOM 669 N N . GLN B 2 22 ? -3.048 -2.858 -2.062 1.00 25.24 24 GLN B N 1
ATOM 670 C CA . GLN B 2 22 ? -2.206 -2.477 -0.909 1.00 27.58 24 GLN B CA 1
ATOM 671 C C . GLN B 2 22 ? -1.121 -1.449 -1.202 1.00 27.02 24 GLN B C 1
ATOM 672 O O . GLN B 2 22 ? -0.996 -0.456 -0.475 1.00 27.20 24 GLN B O 1
ATOM 678 N N . GLN B 2 23 ? -0.387 -1.656 -2.288 1.00 26.41 25 GLN B N 1
ATOM 679 C CA . GLN B 2 23 ? 0.680 -0.757 -2.667 1.00 28.60 25 GLN B CA 1
ATOM 680 C C . GLN B 2 23 ? 0.112 0.604 -3.091 1.00 28.18 25 GLN B C 1
ATOM 681 O O . GLN B 2 23 ? 0.559 1.659 -2.614 1.00 28.87 25 GLN B O 1
ATOM 687 N N . ILE B 2 24 ? -0.901 0.589 -3.965 1.00 27.08 26 ILE B N 1
ATOM 688 C CA . ILE B 2 24 ? -1.449 1.836 -4.449 1.00 26.47 26 ILE B CA 1
ATOM 689 C C . ILE B 2 24 ? -2.299 2.568 -3.401 1.00 28.79 26 ILE B C 1
ATOM 690 O O . ILE B 2 24 ? -2.324 3.801 -3.378 1.00 28.56 26 ILE B O 1
ATOM 695 N N . GLY B 2 25 ? -3.006 1.837 -2.532 1.00 28.97 27 GLY B N 1
ATOM 696 C CA . GLY B 2 25 ? -3.746 2.530 -1.477 1.00 32.31 27 GLY B CA 1
ATOM 697 C C . GLY B 2 25 ? -2.856 3.325 -0.526 1.00 33.08 27 GLY B C 1
ATOM 698 O O . GLY B 2 25 ? -3.329 4.188 0.215 1.00 34.53 27 GLY B O 1
ATOM 699 N N . LYS B 2 26 ? -1.561 3.033 -0.533 1.00 34.60 28 LYS B N 1
ATOM 700 C CA . LYS B 2 26 ? -0.608 3.738 0.353 1.00 36.34 28 LYS B CA 1
ATOM 701 C C . LYS B 2 26 ? -0.241 5.100 -0.248 1.00 36.30 28 LYS B C 1
ATOM 702 O O . LYS B 2 26 ? 0.186 6.029 0.479 1.00 37.18 28 LYS B O 1
ATOM 708 N N . VAL B 2 27 ? -0.382 5.216 -1.564 1.00 33.82 29 VAL B N 1
ATOM 709 C CA . VAL B 2 27 ? -0.034 6.464 -2.251 1.00 33.34 29 VAL B CA 1
ATOM 710 C C . VAL B 2 27 ? -0.754 7.708 -1.698 1.00 32.89 29 VAL B C 1
ATOM 711 O O . VAL B 2 27 ? -1.957 7.724 -1.433 1.00 33.07 29 VAL B O 1
ATOM 715 N N . ASN B 2 28 ? 0.046 8.748 -1.500 1.00 34.48 30 ASN B N 1
ATOM 716 C CA . ASN B 2 28 ? -0.433 10.039 -1.078 1.00 35.09 30 ASN B CA 1
ATOM 717 C C . ASN B 2 28 ? -1.442 10.638 -2.064 1.00 34.94 30 ASN B C 1
ATOM 718 O O . ASN B 2 28 ? -1.086 10.927 -3.214 1.00 36.08 30 ASN B O 1
ATOM 723 N N . GLY B 2 29 ? -2.678 10.803 -1.598 1.00 34.86 31 GLY B N 1
ATOM 724 C CA . GLY B 2 29 ? -3.740 11.460 -2.359 1.00 35.18 31 GLY B CA 1
ATOM 725 C C . GLY B 2 29 ? -4.741 10.413 -2.878 1.00 35.25 31 GLY B C 1
ATOM 726 O O . GLY B 2 29 ? -5.764 10.769 -3.472 1.00 35.96 31 GLY B O 1
ATOM 727 N N . VAL B 2 30 ? -4.471 9.132 -2.602 1.00 34.52 32 VAL B N 1
ATOM 728 C CA . VAL B 2 30 ? -5.339 8.072 -3.089 1.00 33.21 32 VAL B CA 1
ATOM 729 C C . VAL B 2 30 ? -6.335 7.860 -1.984 1.00 34.64 32 VAL B C 1
ATOM 730 O O . VAL B 2 30 ? -5.924 7.438 -0.920 1.00 35.43 32 VAL B O 1
ATOM 734 N N . HIS B 2 31 ? -7.618 8.153 -2.206 1.00 34.17 33 HIS B N 1
ATOM 735 C CA . HIS B 2 31 ? -8.668 7.883 -1.209 1.00 35.52 33 HIS B CA 1
ATOM 736 C C . HIS B 2 31 ? -9.260 6.484 -1.214 1.00 35.05 33 HIS B C 1
ATOM 737 O O . HIS B 2 31 ? -9.828 6.054 -0.221 1.00 35.21 33 HIS B O 1
ATOM 744 N N . HIS B 2 32 ? -9.217 5.798 -2.353 1.00 34.38 34 HIS B N 1
ATOM 745 C CA . HIS B 2 32 ? -9.695 4.433 -2.440 1.00 34.38 34 HIS B CA 1
ATOM 746 C C . HIS B 2 32 ? -9.205 3.793 -3.747 1.00 33.89 34 HIS B C 1
ATOM 747 O O . HIS B 2 32 ? -9.130 4.496 -4.780 1.00 32.58 34 HIS B O 1
ATOM 754 N N . ILE B 2 33 ? -8.897 2.495 -3.705 1.00 30.99 35 ILE B N 1
ATOM 755 C CA . ILE B 2 33 ? -8.631 1.750 -4.930 1.00 31.02 35 ILE B CA 1
ATOM 756 C C . ILE B 2 33 ? -9.460 0.467 -4.926 1.00 31.25 35 ILE B C 1
ATOM 757 O O . ILE B 2 33 ? -9.469 -0.271 -3.928 1.00 32.19 35 ILE B O 1
ATOM 762 N N . LYS B 2 34 ? -10.167 0.181 -6.014 1.00 29.77 36 LYS B N 1
ATOM 763 C CA . LYS B 2 34 ? -10.728 -1.141 -6.180 1.00 30.36 36 LYS B CA 1
ATOM 764 C C . LYS B 2 34 ? -10.142 -1.765 -7.443 1.00 30.42 36 LYS B C 1
ATOM 765 O O . LYS B 2 34 ? -10.346 -1.186 -8.547 1.00 29.24 36 LYS B O 1
ATOM 771 N N . VAL B 2 35 ? -9.404 -2.891 -7.278 1.00 28.68 37 VAL B N 1
ATOM 772 C CA . VAL B 2 35 ? -8.860 -3.708 -8.387 1.00 28.47 37 VAL B CA 1
ATOM 773 C C . VAL B 2 35 ? -9.826 -4.861 -8.711 1.00 30.08 37 VAL B C 1
ATOM 774 O O . VAL B 2 35 ? -10.254 -5.588 -7.773 1.00 30.83 37 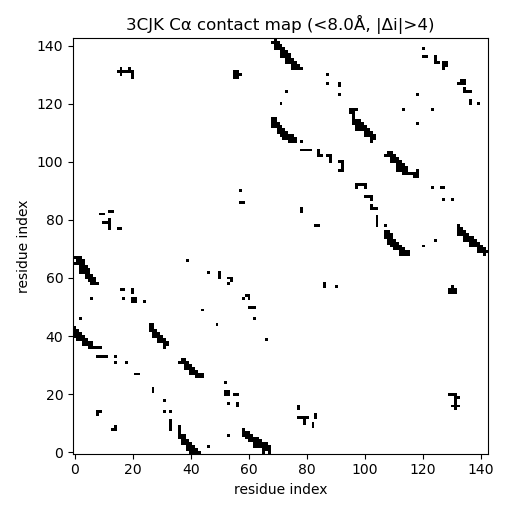VAL B O 1
ATOM 778 N N . SER B 2 36 ? -10.171 -5.013 -9.993 1.00 29.49 38 SER B N 1
ATOM 779 C CA . SER B 2 36 ? -11.124 -6.029 -10.473 1.00 30.47 38 SER B CA 1
ATOM 780 C C . SER B 2 36 ? -10.443 -7.093 -11.348 1.00 30.74 38 SER B C 1
ATOM 781 O O . SER B 2 36 ? -9.901 -6.826 -12.436 1.00 29.02 38 SER B O 1
ATOM 784 N N . LEU B 2 37 ? -10.462 -8.332 -10.845 1.00 28.71 39 LEU B N 1
ATOM 785 C CA . LEU B 2 37 ? -9.823 -9.375 -11.565 1.00 30.68 39 LEU B CA 1
ATOM 786 C C . LEU B 2 37 ? -10.603 -9.577 -12.841 1.00 30.31 39 LEU B C 1
ATOM 787 O O . LEU B 2 37 ? -10.068 -9.719 -13.924 1.00 28.55 39 LEU B O 1
ATOM 792 N N . GLU B 2 38 ? -11.921 -9.573 -12.684 1.00 31.73 40 GLU B N 1
ATOM 793 C CA . GLU B 2 38 ? -12.824 -9.839 -13.765 1.00 31.93 40 GLU B CA 1
ATOM 794 C C . GLU B 2 38 ? -12.729 -8.794 -14.857 1.00 29.35 40 GLU B C 1
ATOM 795 O O . GLU B 2 38 ? -12.653 -9.119 -16.012 1.00 30.09 40 GLU B O 1
ATOM 801 N N . GLU B 2 39 ? -12.693 -7.519 -14.526 1.00 27.81 41 GLU B N 1
ATOM 802 C CA . GLU B 2 39 ? -12.616 -6.545 -15.615 1.00 29.01 41 GLU B CA 1
ATOM 803 C C . GLU B 2 39 ? -11.175 -6.098 -15.875 1.00 27.18 41 GLU B C 1
ATOM 804 O O . GLU B 2 39 ? -10.964 -5.224 -16.712 1.00 27.31 41 GLU B O 1
ATOM 810 N N . LYS B 2 40 ? -10.237 -6.705 -15.142 1.00 25.50 42 LYS B N 1
ATOM 811 C CA . LYS B 2 40 ? -8.769 -6.495 -15.329 1.00 24.43 42 LYS B CA 1
ATOM 812 C C . LYS B 2 40 ? -8.478 -5.012 -15.232 1.00 23.03 42 LYS B C 1
ATOM 813 O O . LYS B 2 40 ? -7.946 -4.416 -16.189 1.00 20.87 42 LYS B O 1
ATOM 819 N N . ASN B 2 41 ? -8.903 -4.410 -14.161 1.00 21.84 43 ASN B N 1
ATOM 820 C CA . ASN B 2 41 ? -8.660 -2.994 -14.072 1.00 23.74 43 ASN B CA 1
ATOM 821 C C . ASN B 2 41 ? -8.605 -2.543 -12.619 1.00 22.61 43 ASN B C 1
ATOM 822 O O . ASN B 2 41 ? -8.800 -3.329 -11.671 1.00 24.31 43 ASN B O 1
ATOM 827 N N . ALA B 2 42 ? -8.322 -1.269 -12.435 1.00 20.60 44 ALA B N 1
ATOM 828 C CA . ALA B 2 42 ? -8.254 -0.663 -11.104 1.00 19.05 44 ALA B CA 1
ATOM 829 C C . ALA B 2 42 ? -8.978 0.630 -11.224 1.00 19.35 44 ALA B C 1
ATOM 830 O O . ALA B 2 42 ? -8.672 1.437 -12.128 1.00 19.68 44 ALA B O 1
ATOM 832 N N . THR B 2 43 ? -9.900 0.845 -10.296 1.00 19.23 45 THR B N 1
ATOM 833 C CA . THR B 2 43 ? -10.610 2.120 -10.153 1.00 19.99 45 THR B CA 1
ATOM 834 C C . THR B 2 43 ? -10.151 2.835 -8.919 1.00 20.92 45 THR B C 1
ATOM 835 O O . THR B 2 43 ? -10.293 2.338 -7.764 1.00 21.83 45 THR B O 1
ATOM 839 N N . ILE B 2 44 ? -9.559 4.016 -9.157 1.00 21.52 46 ILE B N 1
ATOM 840 C CA . ILE B 2 44 ? -8.890 4.779 -8.129 1.00 21.42 46 ILE B CA 1
ATOM 841 C C . ILE B 2 44 ? -9.545 6.126 -7.992 1.00 23.21 46 ILE B C 1
ATOM 842 O O . ILE B 2 44 ? -9.687 6.858 -8.970 1.00 21.88 46 ILE B O 1
ATOM 847 N N . ILE B 2 45 ? -10.033 6.421 -6.785 1.00 24.41 47 ILE B N 1
ATOM 848 C CA . ILE B 2 45 ? -10.578 7.768 -6.486 1.00 27.47 47 ILE B CA 1
ATOM 849 C C . ILE B 2 45 ? -9.481 8.559 -5.775 1.00 28.96 47 ILE B C 1
ATOM 850 O O . ILE B 2 45 ? -8.904 8.075 -4.819 1.00 31.49 47 ILE B O 1
ATOM 855 N N . TYR B 2 46 ? -9.143 9.733 -6.270 1.00 30.18 48 TYR B N 1
ATOM 856 C CA . TYR B 2 46 ? -7.939 10.466 -5.794 1.00 31.53 48 TYR B CA 1
ATOM 857 C C . TYR B 2 46 ? -8.184 11.990 -5.801 1.00 32.25 48 TYR B C 1
ATOM 858 O O . TYR B 2 46 ? -9.090 12.475 -6.469 1.00 30.63 48 TYR B O 1
ATOM 867 N N . ASP B 2 47 ? -7.346 12.689 -5.056 1.00 33.44 49 ASP B N 1
ATOM 868 C CA . ASP B 2 47 ? -7.175 14.162 -5.070 1.00 34.33 49 ASP B CA 1
ATOM 869 C C . ASP B 2 47 ? -6.276 14.630 -6.201 1.00 33.75 49 ASP B C 1
ATOM 870 O O . ASP B 2 47 ? -5.068 14.400 -6.186 1.00 34.32 49 ASP B O 1
ATOM 875 N N . PRO B 2 48 ? -6.847 15.302 -7.215 1.00 33.71 50 PRO B N 1
ATOM 876 C CA . PRO B 2 48 ? -6.116 15.742 -8.419 1.00 34.28 50 PRO B CA 1
ATOM 877 C C . PRO B 2 48 ? -4.945 16.681 -8.137 1.00 34.39 50 PRO B C 1
ATOM 878 O O . PRO B 2 48 ? -4.037 16.831 -8.962 1.00 35.00 50 PRO B O 1
ATOM 882 N N . LYS B 2 49 ? -4.938 17.273 -6.955 1.00 36.32 51 LYS B N 1
ATOM 883 C CA . LYS B 2 49 ? -3.830 18.148 -6.563 1.00 36.74 51 LYS B CA 1
ATOM 884 C C . LYS B 2 49 ? -2.586 17.391 -6.130 1.00 36.41 51 LYS B C 1
ATOM 885 O O . LYS B 2 49 ? -1.491 17.989 -6.025 1.00 36.16 51 LYS B O 1
ATOM 891 N N . LEU B 2 50 ? -2.761 16.084 -5.869 1.00 34.02 52 LEU B N 1
ATOM 892 C CA . LEU B 2 50 ? -1.728 15.205 -5.301 1.00 33.24 52 LEU B CA 1
ATOM 893 C C . LEU B 2 50 ? -1.264 14.065 -6.258 1.00 31.96 52 LEU B C 1
ATOM 894 O O . LEU B 2 50 ? -0.086 13.649 -6.239 1.00 31.61 52 LEU B O 1
ATOM 899 N N . GLN B 2 51 ? -2.193 13.582 -7.095 1.00 30.41 53 GLN B N 1
ATOM 900 C CA . GLN B 2 51 ? -1.873 12.586 -8.142 1.00 27.75 53 GLN B CA 1
ATOM 901 C C . GLN B 2 51 ? -2.593 12.942 -9.456 1.00 26.73 53 GLN B C 1
ATOM 902 O O . GLN B 2 51 ? -3.636 13.611 -9.442 1.00 26.75 53 GLN B O 1
ATOM 908 N N . THR B 2 52 ? -2.091 12.396 -10.565 1.00 26.86 54 THR B N 1
ATOM 909 C CA . THR B 2 52 ? -2.805 12.495 -11.826 1.00 26.40 54 THR B CA 1
ATOM 910 C C . THR B 2 52 ? -3.072 11.052 -12.335 1.00 25.61 54 THR B C 1
ATOM 911 O O . THR B 2 52 ? -2.489 10.076 -11.791 1.00 25.07 54 THR B O 1
ATOM 915 N N . PRO B 2 53 ? -3.899 10.919 -13.383 1.00 24.14 55 PRO B N 1
ATOM 916 C CA . PRO B 2 53 ? -4.064 9.601 -14.004 1.00 22.55 55 PRO B CA 1
ATOM 917 C C . PRO B 2 53 ? -2.695 9.015 -14.385 1.00 21.44 55 PRO B C 1
ATOM 918 O O . PRO B 2 53 ? -2.475 7.801 -14.214 1.00 19.63 55 PRO B O 1
ATOM 922 N N . LYS B 2 54 ? -1.807 9.857 -14.940 1.00 20.83 56 LYS B N 1
ATOM 923 C CA . LYS B 2 54 ? -0.488 9.388 -15.322 1.00 20.73 56 LYS B CA 1
ATOM 924 C C . LYS B 2 54 ? 0.365 8.980 -14.126 1.00 19.56 56 LYS B C 1
ATOM 925 O O . LYS B 2 54 ? 1.027 7.924 -14.185 1.00 20.81 56 LYS B O 1
ATOM 931 N N . THR B 2 55 ? 0.393 9.749 -13.049 1.00 19.47 57 THR B N 1
ATOM 932 C CA . THR B 2 55 ? 1.242 9.280 -11.950 1.00 22.04 57 THR B CA 1
ATOM 933 C C . THR B 2 55 ? 0.725 7.965 -11.308 1.00 21.15 57 THR B C 1
ATOM 934 O O . THR B 2 55 ? 1.530 7.106 -10.846 1.00 20.26 57 THR B O 1
ATOM 938 N N . LEU B 2 56 ? -0.600 7.821 -11.262 1.00 21.46 58 LEU B N 1
ATOM 939 C CA . LEU B 2 56 ? -1.205 6.528 -10.804 1.00 19.85 58 LEU B CA 1
ATOM 940 C C . LEU B 2 56 ? -0.935 5.397 -11.794 1.00 19.41 58 LEU B C 1
ATOM 941 O O . LEU B 2 56 ? -0.614 4.283 -11.386 1.00 19.45 58 LEU B O 1
ATOM 946 N N . GLN B 2 57 ? -1.072 5.634 -13.086 1.00 16.60 59 GLN B N 1
ATOM 947 C CA . GLN B 2 57 ? -0.692 4.619 -14.082 1.00 18.61 59 GLN B CA 1
ATOM 948 C C . GLN B 2 57 ? 0.760 4.193 -13.917 1.00 20.73 59 GLN B C 1
ATOM 949 O O . GLN B 2 57 ? 1.086 2.991 -14.001 1.00 18.62 59 GLN B O 1
ATOM 955 N N . GLU B 2 58 ? 1.613 5.196 -13.673 1.00 20.61 60 GLU B N 1
ATOM 956 C CA . GLU B 2 58 ? 3.054 4.910 -13.500 1.00 23.37 60 GLU B CA 1
ATOM 957 C C . GLU B 2 58 ? 3.313 4.116 -12.193 1.00 20.06 60 GLU B C 1
ATOM 958 O O . GLU B 2 58 ? 4.191 3.290 -12.147 1.00 23.65 60 GLU B O 1
ATOM 964 N N . ALA B 2 59 ? 2.575 4.374 -11.153 1.00 20.23 61 ALA B N 1
ATOM 965 C CA . ALA B 2 59 ? 2.736 3.650 -9.887 1.00 20.35 61 ALA B CA 1
ATOM 966 C C . ALA B 2 59 ? 2.465 2.132 -10.123 1.00 20.87 61 ALA B C 1
ATOM 967 O O . ALA B 2 59 ? 3.195 1.243 -9.629 1.00 16.46 61 ALA B O 1
ATOM 969 N N . ILE B 2 60 ? 1.440 1.823 -10.924 1.00 19.57 62 ILE B N 1
ATOM 970 C CA . ILE B 2 60 ? 1.070 0.416 -11.081 1.00 18.60 62 ILE B CA 1
ATOM 971 C C . ILE B 2 60 ? 2.063 -0.182 -12.047 1.00 19.31 62 ILE B C 1
ATOM 972 O O . ILE B 2 60 ? 2.569 -1.251 -11.829 1.00 21.12 62 ILE B O 1
ATOM 977 N N . ASP B 2 61 ? 2.410 0.532 -13.128 1.00 19.63 63 ASP B N 1
ATOM 978 C CA . ASP B 2 61 ? 3.399 0.001 -14.056 1.00 20.49 63 ASP B CA 1
ATOM 979 C C . ASP B 2 61 ? 4.763 -0.342 -13.399 1.00 21.16 63 ASP B C 1
ATOM 980 O O . ASP B 2 61 ? 5.414 -1.355 -13.758 1.00 23.30 63 ASP B O 1
ATOM 985 N N . ASP B 2 62 ? 5.156 0.485 -12.451 1.00 20.48 64 ASP B N 1
ATOM 986 C CA . ASP B 2 62 ? 6.456 0.360 -11.743 1.00 22.43 64 ASP B CA 1
ATOM 987 C C . ASP B 2 62 ? 6.465 -0.898 -10.870 1.00 22.09 64 ASP B C 1
ATOM 988 O O . ASP B 2 62 ? 7.529 -1.403 -10.534 1.00 23.45 64 ASP B O 1
ATOM 993 N N . MET B 2 63 ? 5.260 -1.423 -10.582 1.00 22.22 65 MET B N 1
ATOM 994 C CA . MET B 2 63 ? 5.110 -2.655 -9.769 1.00 21.10 65 MET B CA 1
ATOM 995 C C . MET B 2 63 ? 5.354 -3.859 -10.631 1.00 20.81 65 MET B C 1
ATOM 996 O O . MET B 2 63 ? 5.498 -5.007 -10.112 1.00 24.49 65 MET B O 1
ATOM 1001 N N . GLY B 2 64 ? 5.434 -3.704 -11.956 1.00 18.98 66 GLY B N 1
ATOM 1002 C CA . GLY B 2 64 ? 5.626 -4.854 -12.861 1.00 17.16 66 GLY B CA 1
ATOM 1003 C C . GLY B 2 64 ? 4.359 -5.409 -13.503 1.00 19.07 66 GLY B C 1
ATOM 1004 O O . GLY B 2 64 ? 4.397 -6.439 -14.178 1.00 22.20 66 GLY B O 1
ATOM 1005 N N . PHE B 2 65 ? 3.291 -4.633 -13.372 1.00 20.81 67 PHE B N 1
ATOM 1006 C CA . PHE B 2 65 ? 2.026 -4.850 -14.080 1.00 20.18 67 PHE B CA 1
ATOM 1007 C C . PHE B 2 65 ? 1.805 -3.785 -15.132 1.00 21.06 67 PHE B C 1
ATOM 1008 O O . PHE B 2 65 ? 1.790 -2.615 -14.797 1.00 22.79 67 PHE B O 1
ATOM 1016 N N . ASP B 2 66 ? 1.623 -4.229 -16.371 1.00 21.74 68 ASP B N 1
ATOM 1017 C CA . ASP B 2 66 ? 1.424 -3.304 -17.493 1.00 23.96 68 ASP B CA 1
ATOM 1018 C C . ASP B 2 66 ? 0.073 -2.573 -17.313 1.00 23.59 68 ASP B C 1
ATOM 1019 O O . ASP B 2 66 ? -0.965 -3.236 -17.246 1.00 22.59 68 ASP B O 1
ATOM 1024 N N . ALA B 2 67 ? 0.085 -1.230 -17.353 1.00 21.80 69 ALA B N 1
ATOM 1025 C CA . ALA B 2 67 ? -1.089 -0.442 -16.949 1.00 19.80 69 ALA B CA 1
ATOM 1026 C C . ALA B 2 67 ? -1.397 0.629 -17.981 1.00 20.42 69 ALA B C 1
ATOM 1027 O O . ALA B 2 67 ? -0.481 1.262 -18.431 1.00 20.65 69 ALA B O 1
ATOM 1029 N N . VAL B 2 68 ? -2.660 0.817 -18.336 1.00 20.40 70 VAL B N 1
ATOM 1030 C CA . VAL B 2 68 ? -3.055 1.732 -19.442 1.00 22.76 70 VAL B CA 1
ATOM 1031 C C . VAL B 2 68 ? -4.265 2.556 -18.922 1.00 21.41 70 VAL B C 1
ATOM 1032 O O . VAL B 2 68 ? -5.247 1.957 -18.521 1.00 20.94 70 VAL B O 1
ATOM 1036 N N . ILE B 2 69 ? -4.172 3.899 -18.873 1.00 20.23 71 ILE B N 1
ATOM 1037 C CA . ILE B 2 69 ? -5.337 4.707 -18.458 1.00 18.57 71 ILE B CA 1
ATOM 1038 C C . ILE B 2 69 ? -6.467 4.468 -19.439 1.00 17.24 71 ILE B C 1
ATOM 1039 O O . ILE B 2 69 ? -6.256 4.562 -20.681 1.00 16.74 71 ILE B O 1
ATOM 1044 N N . HIS B 2 70 ? -7.661 4.160 -18.913 1.00 17.39 72 HIS B N 1
ATOM 1045 C CA . HIS B 2 70 ? -8.842 4.004 -19.727 1.00 19.17 72 HIS B CA 1
ATOM 1046 C C . HIS B 2 70 ? -9.853 5.176 -19.557 1.00 20.22 72 HIS B C 1
ATOM 1047 O O . HIS B 2 70 ? -10.242 5.786 -20.557 1.00 20.52 72 HIS B O 1
ATOM 1054 N N . ASN B 2 71 ? -10.232 5.507 -18.320 1.00 18.59 73 ASN B N 1
ATOM 1055 C CA . ASN B 2 71 ? -11.238 6.565 -18.094 1.00 21.47 73 ASN B CA 1
ATOM 1056 C C . ASN B 2 71 ? -10.821 7.501 -16.982 1.00 21.34 73 ASN B C 1
ATOM 1057 O O . ASN B 2 71 ? -10.118 7.089 -16.030 1.00 21.01 73 ASN B O 1
ATOM 1062 N N . ILE B 2 72 ? -11.138 8.783 -17.174 1.00 20.23 74 ILE B N 1
ATOM 1063 C CA . ILE B 2 72 ? -11.029 9.756 -16.123 1.00 20.10 74 ILE B CA 1
ATOM 1064 C C . ILE B 2 72 ? -12.418 10.376 -15.933 1.00 21.14 74 ILE B C 1
ATOM 1065 O O . ILE B 2 72 ? -13.021 10.844 -16.896 1.00 20.86 74 ILE B O 1
ATOM 1070 N N . GLU B 2 73 ? -12.909 10.384 -14.696 1.00 21.01 75 GLU B N 1
ATOM 1071 C CA . GLU B 2 73 ? -14.273 10.842 -14.400 1.00 22.76 75 GLU B CA 1
ATOM 1072 C C . GLU B 2 73 ? -14.156 11.930 -13.330 1.00 24.06 75 GLU B C 1
ATOM 1073 O O . GLU B 2 73 ? -13.261 11.927 -12.438 1.00 24.29 75 GLU B O 1
ATOM 1079 N N . GLY B 2 74 ? -15.028 12.914 -13.432 1.00 26.07 76 GLY B N 1
ATOM 1080 C CA . GLY B 2 74 ? -14.956 13.967 -12.439 1.00 28.50 76 GLY B CA 1
ATOM 1081 C C . GLY B 2 74 ? -16.131 14.889 -12.640 1.00 32.77 76 GLY B C 1
ATOM 1082 O O . GLY B 2 74 ? -17.098 14.556 -13.395 1.00 32.02 76 GLY B O 1
ATOM 1083 N N . ARG B 2 75 ? -16.040 16.059 -11.990 1.00 34.12 77 ARG B N 1
ATOM 1084 C CA . ARG B 2 75 ? -17.122 16.995 -12.082 1.00 37.26 77 ARG B CA 1
ATOM 1085 C C . ARG B 2 75 ? -16.728 18.392 -11.581 1.00 38.35 77 ARG B C 1
ATOM 1086 O O . ARG B 2 75 ? -15.878 19.062 -12.195 1.00 38.51 77 ARG B O 1
#

InterPro domains:
  IPR006121 Heavy metal-associated domain, HMA [PF00403] (6-60)
  IPR006121 Heavy metal-associated domain, HMA [PS50846] (1-63)
  IPR006121 Heavy metal-associated domain, HMA [cd00371] (5-63)
  IPR017969 Heavy-metal-associated, conserved site [PS01047] (7-35)
  IPR036163 Heavy metal-associated domain superfamily [SSF55008] (6-64)
  IPR051881 Copper transport ATOX1-like [PTHR46365] (1-66)

Foldseek 3Di:
DKWKKAWPQDDPVLLVVQVVLDVVVDQWDWDQDRVVRMMIIDGPDDVVVSVVSNCVSVIDMDTPGHPD/DKKWKKAWPDDPDVVSQCVLQVQLVVADFWPGWGADPVRRIIMTDGDCVRDDLVRSQVSSVVVVINMGTDDMGDD

Secondary structure (DSSP, 8-state):
-EEEEEE---SHHHHHHHHHHHHHH-SEEEEEETTTTEEEEEESS-HHHHHHHHHTTSS-EEEEEE--/-EEEEEEE----SHHHHHHHHHHHHTSTTEEEEEEETTTTEEEEEE-TTT--HHHHHHHHHHTT--EEEEEEE--

Sequence (143 aa):
PKHEFSVDMTCGGCAEAVSRVLNKLGGVKYDIDLPNKKVCIESEHSMDTLLATLKKTGKTVSYLGLEIVNSVTISVEGMTCNSCVWTIEQQIGKVNGVHHIKVSLEEKNATIIYDPKLQTPKTLQEAIDDMGFDAVIHNIEGR